Protein AF-A0A415GQJ0-F1 (afdb_monomer_lite)

Sequence (178 aa):
MQRDYYLSVVSELFDFRPLMDTFNRVLDLLDGHFRRSFPKLIAEYKARTGTIKTELMDVAERFKLQYSQIVIASADYQTNALLQERLKKGADYFARKITDVEELVKKTSVKTENKDVKKRYNDVFPALKEVVMQKRALLNCVKADGFTLHSYLRQRALLKVKSKKVKSRRYGHLAHTT

Radius of gyration: 18.73 Å; chains: 1; bounding box: 44×36×53 Å

Foldseek 3Di:
DVLVVVLVLLLVLLDCVLLLVLLVLLLVLCVVPVCVPCVVLSVVSVVVNVLCVPQRVVVSVVLSVVLSVCSVPDPPSQPDPVSQVSLLVVLVSVLVSLVSVLVSLVPDDDDDPPPVSVVSCVVRSLSSNLVSVLSNVLSVVCNPPTDDPVVSVVSSVVSVVVSVVVVVVVVVVVPPDD

Organism: NCBI:txid363265

Structure (mmCIF, N/CA/C/O backbone):
data_AF-A0A415GQJ0-F1
#
_entry.id   AF-A0A415GQJ0-F1
#
loop_
_atom_site.group_PDB
_atom_site.id
_atom_site.type_symbol
_atom_site.label_atom_id
_atom_site.label_alt_id
_atom_site.label_comp_id
_atom_site.label_asym_id
_atom_site.label_entity_id
_atom_site.label_seq_id
_atom_site.pdbx_PDB_ins_code
_atom_site.Cartn_x
_atom_site.Cartn_y
_atom_site.Cartn_z
_atom_site.occupancy
_atom_site.B_iso_or_equiv
_atom_site.auth_seq_id
_atom_site.auth_comp_id
_atom_site.auth_asym_id
_atom_site.auth_atom_id
_atom_site.pdbx_PDB_model_num
ATOM 1 N N . MET A 1 1 ? -2.030 1.449 -27.673 1.00 76.56 1 MET A N 1
ATOM 2 C CA . MET A 1 1 ? -2.824 0.353 -27.060 1.00 76.56 1 MET A CA 1
ATOM 3 C C . MET A 1 1 ? -2.004 -0.542 -26.126 1.00 76.56 1 MET A C 1
ATOM 5 O O . MET A 1 1 ? -2.246 -0.480 -24.929 1.00 76.56 1 MET A O 1
ATOM 9 N N . GLN A 1 2 ? -1.027 -1.341 -26.590 1.00 90.06 2 GLN A N 1
ATOM 10 C CA . GLN A 1 2 ? -0.264 -2.243 -25.692 1.00 90.06 2 GLN A CA 1
ATOM 11 C C . GLN A 1 2 ? 0.590 -1.493 -24.651 1.00 90.06 2 GLN A C 1
ATOM 13 O O . GLN A 1 2 ? 0.632 -1.885 -23.484 1.00 90.06 2 GLN A O 1
ATOM 18 N N . ARG A 1 3 ? 1.225 -0.382 -25.054 1.00 93.88 3 ARG A N 1
ATOM 19 C CA . ARG A 1 3 ? 2.012 0.486 -24.160 1.00 93.88 3 ARG A CA 1
ATOM 20 C C . ARG A 1 3 ? 1.140 1.169 -23.103 1.00 93.88 3 ARG A C 1
ATOM 22 O O . ARG A 1 3 ? 1.472 1.130 -21.923 1.00 93.88 3 ARG A O 1
ATOM 29 N N . ASP A 1 4 ? -0.001 1.722 -23.506 1.00 93.88 4 ASP A N 1
ATOM 30 C CA . ASP A 1 4 ? -0.940 2.393 -22.591 1.00 93.88 4 ASP A CA 1
ATOM 31 C C . ASP A 1 4 ? -1.537 1.410 -21.582 1.00 93.88 4 ASP A C 1
ATOM 33 O O . ASP A 1 4 ? -1.664 1.719 -20.399 1.00 93.88 4 ASP A O 1
ATOM 37 N N . TYR A 1 5 ? -1.842 0.188 -22.031 1.00 95.56 5 TYR A N 1
ATOM 38 C CA . TYR A 1 5 ? -2.282 -0.886 -21.148 1.00 95.56 5 TYR A CA 1
ATOM 39 C C . TYR A 1 5 ? -1.187 -1.295 -20.157 1.00 95.56 5 TYR A C 1
ATOM 41 O O . TYR A 1 5 ? -1.447 -1.425 -18.965 1.00 95.56 5 TYR A O 1
ATOM 49 N N . TYR A 1 6 ? 0.059 -1.442 -20.609 1.00 95.81 6 TYR A N 1
ATOM 50 C CA . TYR A 1 6 ? 1.180 -1.699 -19.707 1.00 95.81 6 TYR A CA 1
ATOM 51 C C . TYR A 1 6 ? 1.315 -0.592 -18.649 1.00 95.81 6 TYR A C 1
ATOM 53 O O . TYR A 1 6 ? 1.398 -0.886 -17.456 1.00 95.81 6 TYR A O 1
ATOM 61 N N . LEU A 1 7 ? 1.272 0.677 -19.069 1.00 96.31 7 LEU A N 1
ATOM 62 C CA . LEU A 1 7 ? 1.346 1.825 -18.165 1.00 96.31 7 LEU A CA 1
ATOM 63 C C . LEU A 1 7 ? 0.188 1.874 -17.176 1.00 96.31 7 LEU A C 1
ATOM 65 O O . LEU A 1 7 ? 0.415 2.212 -16.014 1.00 96.31 7 LEU A O 1
ATO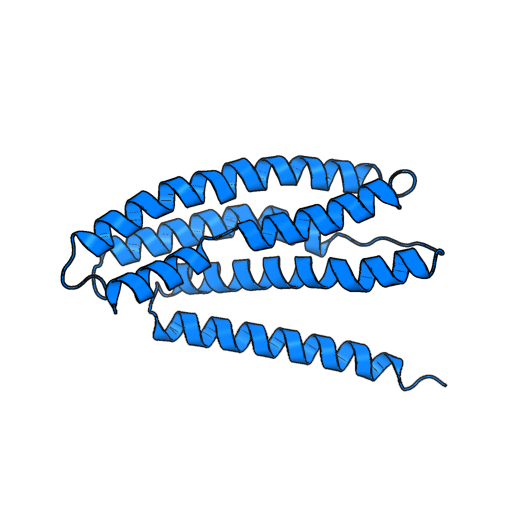M 69 N N . SER A 1 8 ? -1.033 1.533 -17.592 1.00 96.69 8 SER A N 1
ATOM 70 C CA . SER A 1 8 ? -2.181 1.506 -16.683 1.00 96.69 8 SER A CA 1
ATOM 71 C C . SER A 1 8 ? -2.021 0.427 -15.611 1.00 96.69 8 SER A C 1
ATOM 73 O O . SER A 1 8 ? -2.276 0.691 -14.436 1.00 96.69 8 SER A O 1
ATOM 75 N N . VAL A 1 9 ? -1.493 -0.745 -15.974 1.00 97.19 9 VAL A N 1
ATOM 76 C CA . VAL A 1 9 ? -1.248 -1.843 -15.030 1.00 97.19 9 VAL A CA 1
ATOM 77 C C . VAL A 1 9 ? -0.091 -1.529 -14.074 1.00 97.19 9 VAL A C 1
ATOM 79 O O . VAL A 1 9 ? -0.210 -1.776 -12.873 1.00 97.19 9 VAL A O 1
ATOM 82 N N . VAL A 1 10 ? 1.004 -0.932 -14.557 1.00 97.50 10 VAL A N 1
ATOM 83 C CA . VAL A 1 10 ? 2.088 -0.440 -13.686 1.00 97.50 10 VAL A CA 1
ATOM 84 C C . VAL A 1 10 ? 1.571 0.665 -12.760 1.00 97.50 10 VAL A C 1
ATOM 86 O O . VAL A 1 10 ? 1.853 0.647 -11.563 1.00 97.50 10 VAL A O 1
ATOM 89 N N . SER A 1 11 ? 0.761 1.590 -13.282 1.00 97.25 11 SER A N 1
ATOM 90 C CA . SER A 1 11 ? 0.145 2.654 -12.481 1.00 97.25 11 SER A CA 1
ATOM 91 C C . SER A 1 11 ? -0.726 2.089 -11.363 1.00 97.25 11 SER A C 1
ATOM 93 O O . SER A 1 11 ? -0.656 2.579 -10.242 1.00 97.25 11 SER A O 1
ATOM 95 N N . GLU A 1 12 ? -1.498 1.033 -11.624 1.00 97.00 12 GLU A N 1
ATOM 96 C CA . GLU A 1 12 ? -2.340 0.384 -10.611 1.00 97.00 12 GLU A CA 1
ATOM 97 C C . GLU A 1 12 ? -1.521 -0.206 -9.449 1.00 97.00 12 GLU A C 1
ATOM 99 O O . GLU A 1 12 ? -1.944 -0.148 -8.289 1.00 97.00 12 GLU A O 1
ATOM 104 N N . LEU A 1 13 ? -0.330 -0.754 -9.721 1.00 97.81 13 LEU A N 1
ATOM 105 C CA . LEU A 1 13 ? 0.561 -1.244 -8.668 1.00 97.81 13 LEU A CA 1
ATOM 106 C C . LEU A 1 13 ? 0.936 -0.119 -7.697 1.00 97.81 13 LEU A C 1
ATOM 108 O O . LEU A 1 13 ? 0.792 -0.298 -6.486 1.00 97.81 13 LEU A O 1
ATOM 112 N N . PHE A 1 14 ? 1.332 1.038 -8.222 1.00 98.31 14 PHE A N 1
ATOM 113 C CA . PHE A 1 14 ? 1.784 2.184 -7.430 1.00 98.31 14 PHE A CA 1
ATOM 114 C C . PHE A 1 14 ? 0.663 3.164 -7.049 1.00 98.31 14 PHE A C 1
ATOM 116 O O . PHE A 1 14 ? 0.936 4.204 -6.465 1.00 98.31 14 PHE A O 1
ATOM 123 N N . ASP A 1 15 ? -0.602 2.839 -7.328 1.00 97.62 15 ASP A N 1
ATOM 124 C CA . ASP A 1 15 ? -1.741 3.641 -6.885 1.00 97.62 15 ASP A CA 1
ATOM 125 C C . ASP A 1 15 ? -2.138 3.305 -5.440 1.00 97.62 15 ASP A C 1
ATOM 127 O O . ASP A 1 15 ? -2.570 2.185 -5.136 1.00 97.62 15 ASP A O 1
ATOM 131 N N . PHE A 1 16 ? -2.015 4.287 -4.547 1.00 98.38 16 PHE A N 1
ATOM 132 C CA . PHE A 1 16 ? -2.340 4.161 -3.125 1.00 98.38 16 PHE A CA 1
ATOM 133 C C . PHE A 1 16 ? -3.686 4.785 -2.738 1.00 98.38 16 PHE A C 1
ATOM 135 O O . PHE A 1 16 ? -4.072 4.688 -1.574 1.00 98.38 16 PHE A O 1
ATOM 142 N N . ARG A 1 17 ? -4.452 5.351 -3.684 1.00 98.00 17 ARG A N 1
ATOM 143 C CA . ARG A 1 17 ? -5.782 5.923 -3.394 1.00 98.00 17 ARG A CA 1
ATOM 144 C C . ARG A 1 17 ? -6.747 4.900 -2.778 1.00 98.00 17 ARG A C 1
ATOM 146 O O . ARG A 1 17 ? -7.281 5.197 -1.713 1.00 98.00 17 ARG A O 1
ATOM 153 N N . PRO A 1 18 ? -6.874 3.653 -3.291 1.00 97.00 18 PRO A N 1
ATOM 154 C CA . PRO A 1 18 ? -7.744 2.657 -2.655 1.00 97.00 18 PRO A CA 1
ATOM 155 C C . PRO A 1 18 ? -7.331 2.303 -1.216 1.00 97.00 18 PRO A C 1
ATOM 157 O O . PRO A 1 18 ? -8.174 1.964 -0.381 1.00 97.00 18 PRO A O 1
ATOM 160 N N . LEU A 1 19 ? -6.028 2.374 -0.912 1.00 98.06 19 LEU A N 1
ATOM 161 C CA . LEU A 1 19 ? -5.522 2.192 0.448 1.00 98.06 19 LEU A CA 1
ATOM 162 C C . LEU A 1 19 ? -5.943 3.367 1.325 1.00 98.06 19 LEU A C 1
ATOM 164 O O . LEU A 1 19 ? -6.510 3.134 2.386 1.00 98.06 19 LEU A O 1
ATOM 168 N N . MET A 1 20 ? -5.718 4.604 0.879 1.00 98.31 20 MET A N 1
ATOM 169 C CA . MET A 1 20 ? -6.115 5.800 1.624 1.00 98.31 20 MET A CA 1
ATOM 170 C C . MET A 1 20 ? -7.625 5.828 1.896 1.00 98.31 20 MET A C 1
ATOM 172 O O . MET A 1 20 ? -8.040 6.070 3.027 1.00 98.31 20 MET A O 1
ATOM 176 N N . ASP A 1 21 ? -8.450 5.508 0.899 1.00 98.31 21 ASP A N 1
ATOM 177 C CA . ASP A 1 21 ? -9.908 5.505 1.035 1.00 98.31 21 ASP A CA 1
ATOM 178 C C . ASP A 1 21 ? -10.377 4.500 2.091 1.00 98.31 21 ASP A C 1
ATOM 180 O O . ASP A 1 21 ? -11.184 4.820 2.966 1.00 98.31 21 ASP A O 1
ATOM 184 N N . THR A 1 22 ? -9.859 3.269 2.041 1.00 98.00 22 THR A N 1
ATOM 185 C CA . THR A 1 22 ? -10.203 2.238 3.032 1.00 98.00 22 THR A CA 1
ATOM 186 C C . THR A 1 22 ? -9.628 2.545 4.412 1.00 98.00 22 THR A C 1
ATOM 188 O O . THR A 1 22 ? -10.275 2.244 5.416 1.00 98.00 22 THR A O 1
ATOM 191 N N . PHE A 1 23 ? -8.462 3.188 4.476 1.00 98.56 23 PHE A N 1
ATOM 192 C CA . PHE A 1 23 ? -7.838 3.625 5.720 1.00 98.56 23 PHE A CA 1
ATOM 193 C C . PHE A 1 23 ? -8.668 4.712 6.408 1.00 98.56 23 PHE A C 1
ATOM 195 O O . PHE A 1 23 ? -8.980 4.581 7.592 1.00 98.56 23 PHE A O 1
ATOM 202 N N . ASN A 1 24 ? -9.109 5.726 5.659 1.00 98.50 24 ASN A N 1
ATOM 203 C CA . ASN A 1 24 ? -9.950 6.803 6.180 1.00 98.50 24 ASN A CA 1
ATOM 204 C C . ASN A 1 24 ? -11.312 6.285 6.649 1.00 98.50 24 ASN A C 1
ATOM 206 O O . ASN A 1 24 ? -11.733 6.630 7.743 1.00 98.50 24 ASN A O 1
ATOM 210 N N . ARG A 1 25 ? -11.947 5.354 5.921 1.00 98.25 25 ARG A N 1
ATOM 211 C CA . ARG A 1 25 ? -13.206 4.728 6.377 1.00 98.25 25 ARG A CA 1
ATOM 212 C C . ARG A 1 25 ? -13.073 4.037 7.737 1.00 98.25 25 ARG A C 1
ATOM 214 O O . ARG A 1 25 ? -14.009 4.071 8.535 1.00 98.25 25 ARG A O 1
ATOM 221 N N . VAL A 1 26 ? -11.938 3.381 7.996 1.00 98.50 26 VAL A N 1
ATOM 222 C CA . VAL A 1 26 ? -11.653 2.794 9.314 1.00 98.50 26 VAL A CA 1
ATOM 223 C C . VAL A 1 26 ? -11.404 3.893 10.342 1.00 98.50 26 VAL A C 1
ATOM 225 O O . VAL A 1 26 ? -11.966 3.819 11.430 1.00 98.50 26 VAL A O 1
ATOM 228 N N . LEU A 1 27 ? -10.610 4.913 10.011 1.00 98.56 27 LEU A N 1
ATOM 229 C CA . LEU A 1 27 ? -10.337 6.034 10.910 1.00 98.56 27 LEU A CA 1
ATOM 230 C C . LEU A 1 27 ? -11.621 6.776 11.316 1.00 98.56 27 LEU A C 1
ATOM 232 O O . LEU A 1 27 ? -11.805 7.017 12.504 1.00 98.56 27 LEU A O 1
ATOM 236 N N . ASP A 1 28 ? -12.529 7.057 10.385 1.00 98.44 28 ASP A N 1
ATOM 237 C CA . ASP A 1 28 ? -13.811 7.718 10.660 1.00 98.44 28 ASP A CA 1
ATOM 238 C C . ASP A 1 28 ? -14.678 6.883 11.611 1.00 98.44 28 ASP A C 1
ATOM 240 O O . ASP A 1 28 ? -15.278 7.399 12.554 1.00 98.44 28 ASP A O 1
ATOM 244 N N . LEU A 1 29 ? -14.703 5.561 11.409 1.00 98.12 29 LEU A N 1
ATOM 245 C CA . LEU A 1 29 ? -15.401 4.634 12.297 1.00 98.12 29 LEU A CA 1
ATOM 246 C C . LEU A 1 29 ? -14.774 4.610 13.699 1.00 98.12 29 LEU A C 1
ATOM 248 O O . LEU A 1 29 ? -15.500 4.580 14.696 1.00 98.12 29 LEU A O 1
ATOM 252 N N . LEU A 1 30 ? -13.441 4.627 13.785 1.00 98.31 30 LEU A N 1
ATOM 253 C CA . LEU A 1 30 ? -12.719 4.688 15.054 1.00 98.31 30 LEU A CA 1
ATOM 254 C C . LEU A 1 30 ? -12.984 6.015 15.781 1.00 98.31 30 LEU A C 1
ATOM 256 O O . LEU A 1 30 ? -13.333 5.999 16.960 1.00 98.31 30 LEU A O 1
ATOM 260 N N . ASP A 1 31 ? -12.878 7.152 15.095 1.00 97.75 31 ASP A N 1
ATOM 261 C CA . ASP A 1 31 ? -13.098 8.476 15.691 1.00 97.75 31 ASP A CA 1
ATOM 262 C C . ASP A 1 31 ? -14.560 8.663 16.129 1.00 97.75 31 ASP A C 1
ATOM 264 O O . ASP A 1 31 ? -14.808 9.216 17.200 1.00 97.75 31 ASP A O 1
ATOM 268 N N . GLY A 1 32 ? -15.518 8.123 15.366 1.00 97.62 32 GLY A N 1
ATOM 269 C CA . GLY A 1 32 ? -16.947 8.229 15.665 1.00 97.62 32 GLY A CA 1
ATOM 270 C C . GLY A 1 32 ? -17.430 7.357 16.828 1.00 97.62 32 GLY A C 1
ATOM 271 O O . GLY A 1 32 ? -18.317 7.770 17.572 1.00 97.62 32 GLY A O 1
ATOM 272 N N . HIS A 1 33 ? -16.860 6.161 17.018 1.00 97.75 33 HIS A N 1
ATOM 273 C CA . HIS A 1 33 ? -17.407 5.183 17.975 1.00 97.75 33 HIS A CA 1
ATOM 274 C C . HIS A 1 33 ? -16.437 4.721 19.065 1.00 97.75 33 HIS A C 1
ATOM 276 O O . HIS A 1 33 ? -16.870 4.148 20.063 1.00 97.75 33 HIS A O 1
ATOM 282 N N . PHE A 1 34 ? -15.138 4.967 18.907 1.00 97.44 34 PHE A N 1
ATOM 283 C CA . PHE A 1 34 ? -14.098 4.412 19.776 1.00 97.44 34 PHE A CA 1
ATOM 284 C C . PHE A 1 34 ? -13.219 5.484 20.431 1.00 97.44 34 PHE A C 1
ATOM 286 O O . PHE A 1 34 ? -12.222 5.154 21.069 1.00 97.44 34 PHE A O 1
ATOM 293 N N . ARG A 1 35 ? -13.592 6.768 20.338 1.00 96.06 35 ARG A N 1
ATOM 294 C CA . ARG A 1 35 ? -12.796 7.893 20.858 1.00 96.06 35 ARG A CA 1
ATOM 295 C C . ARG A 1 35 ? -12.478 7.803 22.349 1.00 96.06 35 ARG A C 1
ATOM 297 O O . ARG A 1 35 ? -11.364 8.128 22.744 1.00 96.06 35 ARG A O 1
ATOM 304 N N . ARG A 1 36 ? -13.434 7.352 23.169 1.00 95.88 36 ARG A N 1
ATOM 305 C CA . ARG A 1 36 ? -13.243 7.204 24.624 1.00 95.88 36 ARG A CA 1
ATOM 306 C C . ARG A 1 36 ? -12.412 5.969 24.981 1.00 95.88 36 ARG A C 1
ATOM 308 O O . ARG A 1 36 ? -11.574 6.041 25.869 1.00 95.88 36 ARG A O 1
ATOM 315 N N . SER A 1 37 ? -12.624 4.854 24.284 1.00 97.19 37 SER A N 1
ATOM 316 C CA . SER A 1 37 ? -12.017 3.559 24.618 1.00 97.19 37 SER A CA 1
ATOM 317 C C . SER A 1 37 ? -10.656 3.3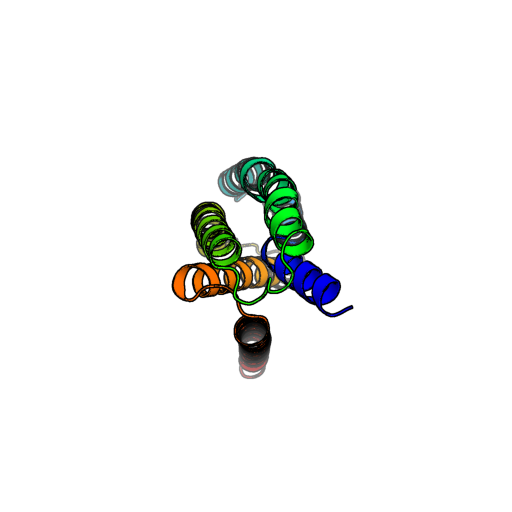16 23.956 1.00 97.19 37 SER A C 1
ATOM 319 O O . SER A 1 37 ? -9.822 2.618 24.521 1.00 97.19 37 SER A O 1
ATOM 321 N N . PHE A 1 38 ? -10.402 3.886 22.772 1.00 97.88 38 PHE A N 1
ATOM 322 C CA . PHE A 1 38 ? -9.163 3.687 22.005 1.00 97.88 38 PHE A CA 1
ATOM 323 C C . PHE A 1 38 ? -8.547 5.001 21.464 1.00 97.88 38 PHE A C 1
ATOM 325 O O . PHE A 1 38 ? -8.166 5.061 20.291 1.00 97.88 38 PHE A O 1
ATOM 332 N N . PRO A 1 39 ? -8.367 6.058 22.286 1.00 97.81 39 PRO A N 1
ATOM 333 C CA . PRO A 1 39 ? -7.827 7.340 21.817 1.00 97.81 39 PRO A CA 1
ATOM 334 C C . PRO A 1 39 ? -6.403 7.229 21.249 1.00 97.81 39 PRO A C 1
ATOM 336 O O . PRO A 1 39 ? -6.090 7.858 20.239 1.00 97.81 39 PRO A O 1
ATOM 339 N N . LYS A 1 40 ? -5.546 6.383 21.846 1.00 98.00 40 LYS A N 1
ATOM 340 C CA . LYS A 1 40 ? -4.171 6.152 21.363 1.00 98.00 40 LYS A CA 1
ATOM 341 C C . LYS A 1 40 ? -4.157 5.533 19.964 1.00 98.00 40 LYS A C 1
ATOM 343 O O . LYS A 1 40 ? -3.410 5.988 19.109 1.00 98.00 40 LYS A O 1
ATOM 348 N N . LEU A 1 41 ? -5.027 4.554 19.710 1.00 98.00 41 LEU A N 1
ATOM 349 C CA . LEU A 1 41 ? -5.164 3.927 18.393 1.00 98.00 41 LEU A CA 1
ATOM 350 C C . LEU A 1 41 ? -5.599 4.948 17.333 1.00 98.00 41 LEU A C 1
ATOM 352 O O . LEU A 1 41 ? -5.067 4.957 16.230 1.00 98.00 41 LEU A O 1
ATOM 356 N N . ILE A 1 42 ? -6.538 5.832 17.666 1.00 98.44 42 ILE A N 1
ATOM 357 C CA . ILE A 1 42 ? -6.999 6.881 16.747 1.00 98.44 42 ILE A CA 1
ATOM 358 C C . ILE A 1 42 ? -5.873 7.869 16.435 1.00 98.44 42 ILE A C 1
ATOM 360 O O . ILE A 1 42 ? -5.660 8.198 15.269 1.00 98.44 42 ILE A O 1
ATOM 364 N N . ALA A 1 43 ? -5.128 8.315 17.452 1.00 98.06 43 ALA A N 1
ATOM 365 C CA . ALA A 1 43 ? -3.960 9.173 17.257 1.00 98.06 43 ALA A CA 1
ATOM 366 C C . ALA A 1 43 ? -2.920 8.492 16.355 1.00 98.06 43 ALA A C 1
ATOM 368 O O . ALA A 1 43 ? -2.385 9.108 15.434 1.00 98.06 43 ALA A O 1
ATOM 369 N N . GLU A 1 44 ? -2.708 7.192 16.565 1.00 97.88 44 GLU A N 1
ATOM 370 C CA . GLU A 1 44 ? -1.858 6.377 15.717 1.00 97.88 44 GLU A CA 1
ATOM 371 C C . GLU A 1 44 ? -2.333 6.365 14.257 1.00 97.88 44 GLU A C 1
ATOM 373 O O . GLU A 1 44 ? -1.510 6.617 13.379 1.00 97.88 44 GLU A O 1
ATOM 378 N N . TYR A 1 45 ? -3.620 6.137 13.976 1.00 98.44 45 TYR A N 1
ATOM 379 C CA . TYR A 1 45 ? -4.151 6.190 12.607 1.00 98.44 45 TYR A CA 1
ATOM 380 C C . TYR A 1 45 ? -4.002 7.583 11.983 1.00 98.44 45 TYR A C 1
ATOM 382 O O . TYR A 1 45 ? -3.524 7.683 10.856 1.00 98.44 45 TYR A O 1
ATOM 390 N N . LYS A 1 46 ? -4.326 8.657 12.717 1.00 97.94 46 LYS A N 1
ATOM 391 C CA . LYS A 1 46 ? -4.184 10.045 12.233 1.00 97.94 46 LYS A CA 1
ATOM 392 C C . LYS A 1 46 ? -2.744 10.368 11.832 1.00 97.94 46 LYS A C 1
ATOM 394 O O . LYS A 1 46 ? -2.527 10.961 10.778 1.00 97.94 46 LYS A O 1
ATOM 399 N N . ALA A 1 47 ? -1.764 9.921 12.619 1.00 96.50 47 ALA A N 1
ATOM 400 C CA . ALA A 1 47 ? -0.353 10.075 12.271 1.00 96.50 47 ALA A CA 1
ATOM 401 C C . ALA A 1 47 ? -0.006 9.347 10.958 1.00 96.50 47 ALA A C 1
ATOM 403 O O . ALA A 1 47 ? 0.655 9.917 10.090 1.00 96.50 47 ALA A O 1
ATOM 404 N N . ARG A 1 48 ? -0.511 8.117 10.762 1.00 96.69 48 ARG A N 1
ATOM 405 C CA . ARG A 1 48 ? -0.252 7.34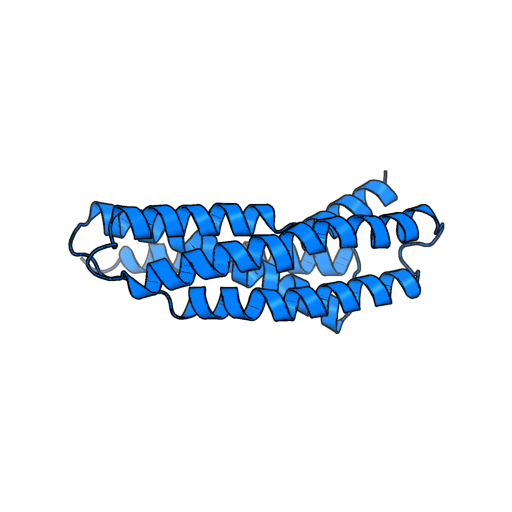8 9.530 1.00 96.69 48 ARG A CA 1
ATOM 406 C C . ARG A 1 48 ? -0.979 7.914 8.316 1.00 96.69 48 ARG A C 1
ATOM 408 O O . ARG A 1 48 ? -0.466 7.748 7.216 1.00 96.69 48 ARG A O 1
ATOM 415 N N . THR A 1 49 ? -2.094 8.632 8.472 1.00 97.62 49 THR A N 1
ATOM 416 C CA . THR A 1 49 ? -2.703 9.376 7.356 1.00 97.62 49 THR A CA 1
ATOM 417 C C . THR A 1 49 ? -1.703 10.357 6.744 1.00 97.62 49 THR A C 1
ATOM 419 O O . THR A 1 49 ? -1.601 10.425 5.522 1.00 97.62 49 THR A O 1
ATOM 422 N N . GLY A 1 50 ? -0.932 11.074 7.573 1.00 93.94 50 GLY A N 1
ATOM 423 C CA . GLY A 1 50 ? 0.135 11.963 7.105 1.00 93.94 50 GLY A CA 1
ATOM 424 C C . GLY A 1 50 ? 1.190 11.205 6.302 1.00 93.94 50 GLY A C 1
ATOM 425 O O . GLY A 1 50 ? 1.430 11.532 5.144 1.00 93.94 50 GLY A O 1
ATOM 426 N N . THR A 1 51 ? 1.728 10.124 6.873 1.00 93.81 51 THR A N 1
ATOM 427 C CA . THR A 1 51 ? 2.728 9.271 6.212 1.00 93.81 51 THR A CA 1
ATOM 428 C C . THR A 1 51 ? 2.226 8.675 4.895 1.00 93.81 51 THR A C 1
ATOM 430 O O . THR A 1 51 ? 2.964 8.655 3.918 1.00 93.81 51 THR A O 1
ATOM 433 N N . ILE A 1 52 ? 0.976 8.206 4.823 1.00 97.94 52 ILE A N 1
ATOM 434 C CA . ILE A 1 52 ? 0.410 7.652 3.582 1.00 97.94 52 ILE A CA 1
ATOM 435 C C . ILE A 1 52 ? 0.330 8.738 2.502 1.00 97.94 52 ILE A C 1
ATOM 437 O O . ILE A 1 52 ? 0.656 8.460 1.349 1.00 97.94 52 ILE A O 1
ATOM 441 N N . LYS A 1 53 ? -0.070 9.970 2.845 1.00 97.88 53 LYS A N 1
ATOM 442 C CA . LYS A 1 53 ? -0.085 11.077 1.874 1.00 97.88 53 LYS A CA 1
ATOM 443 C C . LYS A 1 53 ? 1.323 11.357 1.356 1.00 97.88 53 LYS A C 1
ATOM 445 O O . LYS A 1 53 ? 1.575 11.209 0.166 1.00 97.88 53 LYS A O 1
ATOM 450 N N . THR A 1 54 ? 2.247 11.671 2.258 1.00 97.12 54 THR A N 1
ATOM 451 C CA . THR A 1 54 ? 3.551 12.215 1.871 1.00 97.12 54 THR A CA 1
ATOM 452 C C . THR A 1 54 ? 4.511 11.155 1.344 1.00 97.12 54 THR A C 1
ATOM 454 O O . THR A 1 54 ? 5.203 11.394 0.363 1.00 97.12 54 THR A O 1
ATOM 457 N N . GLU A 1 55 ? 4.560 9.969 1.957 1.00 97.62 55 GLU A N 1
ATOM 458 C CA . GLU A 1 55 ? 5.553 8.933 1.632 1.00 97.62 55 GLU A CA 1
ATOM 459 C C . GLU A 1 55 ? 5.045 7.892 0.632 1.00 97.62 55 GLU A C 1
ATOM 461 O O . GLU A 1 55 ? 5.847 7.169 0.041 1.00 97.62 55 GLU A O 1
ATOM 466 N N . LEU A 1 56 ? 3.726 7.771 0.441 1.00 98.19 56 LEU A N 1
ATOM 467 C CA . LEU A 1 56 ? 3.159 6.844 -0.541 1.00 98.19 56 LEU A CA 1
ATOM 468 C C . LEU A 1 56 ? 2.542 7.593 -1.718 1.00 98.19 56 LEU A C 1
ATOM 470 O O . LEU A 1 56 ? 2.974 7.378 -2.846 1.00 98.19 56 LEU A O 1
ATOM 474 N N . MET A 1 57 ? 1.554 8.460 -1.488 1.00 98.44 57 MET A N 1
ATOM 475 C CA . MET A 1 57 ? 0.798 9.086 -2.580 1.00 98.44 57 MET A CA 1
ATOM 476 C C . MET A 1 57 ? 1.633 10.107 -3.364 1.00 98.44 57 MET A C 1
ATOM 478 O O . MET A 1 57 ? 1.794 9.942 -4.574 1.00 98.44 57 MET A O 1
ATOM 482 N N . ASP A 1 58 ? 2.228 11.093 -2.692 1.00 98.38 58 ASP A N 1
ATOM 483 C CA . ASP A 1 58 ? 2.998 12.156 -3.357 1.00 98.38 58 ASP A CA 1
ATOM 484 C C . ASP A 1 58 ? 4.247 11.588 -4.053 1.00 98.38 58 ASP A C 1
ATOM 486 O O . ASP A 1 58 ? 4.608 11.965 -5.173 1.00 98.38 58 ASP A O 1
ATOM 490 N N . VAL A 1 59 ? 4.906 10.615 -3.413 1.00 98.50 59 VAL A N 1
ATOM 491 C CA . VAL A 1 59 ? 6.059 9.925 -4.005 1.00 98.50 59 VAL A CA 1
ATOM 492 C C . VAL A 1 59 ? 5.632 9.071 -5.199 1.00 98.50 59 VAL A C 1
ATOM 494 O O . VAL A 1 59 ? 6.347 9.052 -6.201 1.00 98.50 59 VAL A O 1
ATOM 497 N N . ALA A 1 60 ? 4.477 8.398 -5.148 1.00 98.44 60 ALA A N 1
ATOM 498 C CA . ALA A 1 60 ? 3.958 7.626 -6.277 1.00 98.44 60 ALA A CA 1
ATOM 499 C C . ALA A 1 60 ? 3.627 8.499 -7.490 1.00 98.44 60 ALA A C 1
ATOM 501 O O . ALA A 1 60 ? 3.881 8.081 -8.621 1.00 98.44 60 ALA A O 1
ATOM 502 N N . GLU A 1 61 ? 3.120 9.712 -7.277 1.00 97.88 61 GLU A N 1
ATOM 503 C CA . GLU A 1 61 ? 2.850 10.665 -8.354 1.00 97.88 61 GLU A CA 1
ATOM 504 C C . GLU A 1 61 ? 4.139 11.065 -9.084 1.00 97.88 61 GLU A C 1
ATOM 506 O O . GLU A 1 61 ? 4.242 10.928 -10.305 1.00 97.88 61 GLU A O 1
ATOM 511 N N . ARG A 1 62 ? 5.180 11.447 -8.337 1.00 97.81 62 ARG A N 1
ATOM 512 C CA . ARG A 1 62 ? 6.498 11.767 -8.914 1.00 97.81 62 ARG A CA 1
ATOM 513 C C . ARG A 1 62 ? 7.140 10.544 -9.566 1.00 97.81 62 ARG A C 1
ATOM 515 O O . ARG A 1 62 ? 7.735 10.643 -10.638 1.00 97.81 62 ARG A O 1
ATOM 522 N N . PHE A 1 63 ? 7.005 9.375 -8.940 1.00 98.31 63 PHE A N 1
ATOM 523 C CA . PHE A 1 63 ? 7.509 8.108 -9.464 1.00 98.31 63 PHE A CA 1
ATOM 524 C C . PHE A 1 63 ? 6.850 7.738 -10.798 1.00 98.31 63 PHE A C 1
ATOM 526 O O . PHE A 1 63 ? 7.538 7.259 -11.703 1.00 98.31 63 PHE A O 1
ATOM 533 N N . LYS A 1 64 ? 5.549 8.023 -10.945 1.00 98.06 64 LYS A N 1
ATOM 534 C CA . LYS A 1 64 ? 4.792 7.803 -12.179 1.00 98.06 64 LYS A CA 1
ATOM 535 C C . LYS A 1 64 ? 5.372 8.539 -13.368 1.00 98.06 64 LYS A C 1
ATOM 537 O O . LYS A 1 64 ? 5.513 7.927 -14.426 1.00 98.06 64 LYS A O 1
ATOM 542 N N . LEU A 1 65 ? 5.751 9.801 -13.196 1.00 97.19 65 LEU A N 1
ATOM 543 C CA . LEU A 1 65 ? 6.373 10.580 -14.267 1.00 97.19 65 LEU A CA 1
ATOM 544 C C . LEU A 1 65 ? 7.651 9.901 -14.773 1.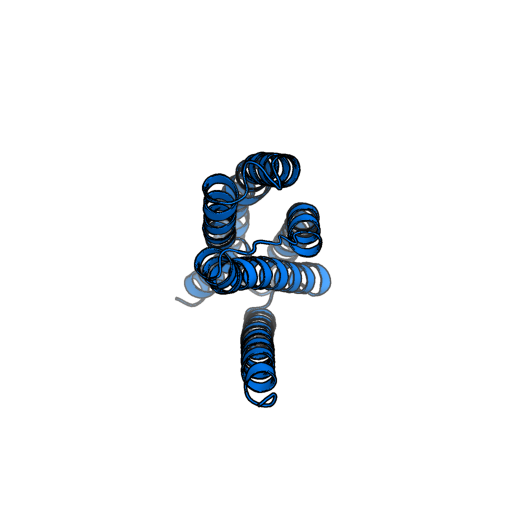00 97.19 65 LEU A C 1
ATOM 546 O O . LEU A 1 65 ? 7.838 9.750 -15.977 1.00 97.19 65 LEU A O 1
ATOM 550 N N . GLN A 1 66 ? 8.475 9.394 -13.856 1.00 97.00 66 GLN A N 1
ATOM 551 C CA . GLN A 1 66 ? 9.771 8.813 -14.195 1.00 97.00 66 GLN A CA 1
ATOM 552 C C . GLN A 1 66 ? 9.660 7.505 -14.981 1.00 97.00 66 GLN A C 1
ATOM 554 O O . GLN A 1 66 ? 10.265 7.380 -16.043 1.00 97.00 66 GLN A O 1
ATOM 559 N N . TYR A 1 67 ? 8.887 6.519 -14.504 1.00 97.44 67 TYR A N 1
ATOM 560 C CA . TYR A 1 67 ? 8.767 5.268 -15.264 1.00 97.44 67 TYR A CA 1
ATOM 561 C C . TYR A 1 67 ? 7.971 5.459 -16.559 1.00 97.44 67 TYR A C 1
ATOM 563 O O . TYR A 1 67 ? 8.237 4.762 -17.536 1.00 97.44 67 TYR A O 1
ATOM 571 N N . SER A 1 68 ? 7.021 6.404 -16.595 1.00 97.00 68 SER A N 1
ATOM 572 C CA . SER A 1 68 ? 6.242 6.675 -17.808 1.00 97.00 68 SER A CA 1
ATOM 573 C C . SER A 1 68 ? 7.131 7.236 -18.912 1.00 97.00 68 SER A C 1
ATOM 575 O O . SER A 1 68 ? 7.037 6.779 -20.047 1.00 97.00 68 SER A O 1
ATOM 577 N N . GLN A 1 69 ? 8.049 8.147 -18.576 1.00 96.69 69 GLN A N 1
ATOM 578 C CA . GLN A 1 69 ? 9.039 8.670 -19.522 1.00 96.69 69 GLN A CA 1
ATOM 579 C C . GLN A 1 69 ? 9.912 7.556 -20.114 1.00 96.69 69 GLN A C 1
ATOM 581 O O . GLN A 1 69 ? 10.065 7.497 -21.331 1.00 96.69 69 GLN A O 1
ATOM 586 N N . ILE A 1 70 ? 10.413 6.627 -19.289 1.00 96.50 70 ILE A N 1
ATOM 587 C CA . ILE A 1 70 ? 11.227 5.494 -19.769 1.00 96.50 70 ILE A CA 1
ATOM 588 C C . ILE A 1 70 ? 10.421 4.606 -20.733 1.00 96.50 70 ILE A C 1
ATOM 590 O O . ILE A 1 70 ? 10.924 4.205 -21.780 1.00 96.50 70 ILE A O 1
ATOM 594 N N . VAL A 1 71 ? 9.157 4.315 -20.406 1.00 95.81 71 VAL A N 1
ATOM 595 C CA . VAL A 1 71 ? 8.275 3.489 -21.249 1.00 95.81 71 VAL A CA 1
ATOM 596 C C . VAL A 1 71 ? 7.948 4.165 -22.582 1.00 95.81 71 VAL A C 1
ATOM 598 O O . VAL A 1 71 ? 7.855 3.483 -23.603 1.00 95.81 71 VAL A O 1
ATOM 601 N N . ILE A 1 72 ? 7.752 5.485 -22.582 1.00 94.62 72 ILE A N 1
ATOM 602 C CA . ILE A 1 72 ? 7.457 6.264 -23.792 1.00 94.62 72 ILE A CA 1
ATOM 603 C C . ILE A 1 72 ? 8.694 6.353 -24.691 1.00 94.62 72 ILE A C 1
ATOM 605 O O . ILE A 1 72 ? 8.575 6.168 -25.898 1.00 94.62 72 ILE A O 1
ATOM 609 N N . ALA A 1 73 ? 9.874 6.584 -24.110 1.00 94.12 73 ALA A N 1
ATOM 610 C CA . ALA A 1 73 ? 11.126 6.733 -24.849 1.00 94.12 73 ALA A CA 1
ATOM 611 C C . ALA A 1 73 ? 11.692 5.407 -25.395 1.00 94.12 73 ALA A C 1
ATOM 613 O O . ALA A 1 73 ? 12.569 5.423 -26.254 1.00 94.12 73 ALA A O 1
ATOM 614 N N . SER A 1 74 ? 11.219 4.256 -24.905 1.00 92.94 74 SER A N 1
ATOM 615 C CA . SER A 1 74 ? 11.734 2.940 -25.290 1.00 92.94 74 SER A CA 1
ATOM 616 C C . SER A 1 74 ? 10.777 2.198 -26.230 1.00 92.94 74 SER A C 1
ATOM 618 O O . SER A 1 74 ? 9.616 1.936 -25.892 1.00 92.94 74 SER A O 1
ATOM 620 N N . ALA A 1 75 ? 11.281 1.808 -27.407 1.00 89.94 75 ALA A N 1
ATOM 621 C CA . ALA A 1 75 ? 10.575 0.902 -28.315 1.00 89.94 75 ALA A CA 1
ATOM 622 C C . ALA A 1 75 ? 10.311 -0.450 -27.626 1.00 89.94 75 ALA A C 1
ATOM 624 O O . ALA A 1 75 ? 9.152 -0.833 -27.464 1.00 89.94 75 ALA A O 1
ATOM 625 N N . ASP A 1 76 ? 11.362 -1.066 -27.074 1.00 92.56 76 ASP A N 1
ATOM 626 C CA . ASP A 1 76 ? 11.325 -2.360 -26.376 1.00 92.56 76 ASP A CA 1
ATOM 627 C C . ASP A 1 76 ? 11.167 -2.216 -24.854 1.00 92.56 76 ASP A C 1
ATOM 629 O O . ASP A 1 76 ? 11.905 -2.784 -24.046 1.00 92.56 76 ASP A O 1
ATOM 633 N N . TYR A 1 77 ? 10.173 -1.436 -24.427 1.00 92.06 77 TYR A N 1
ATOM 634 C CA . TYR A 1 77 ? 9.966 -1.118 -23.009 1.00 92.06 77 TYR A CA 1
ATOM 635 C C . TYR A 1 77 ? 9.778 -2.355 -22.110 1.00 92.06 77 TYR A C 1
ATOM 637 O O . TYR A 1 77 ? 10.063 -2.288 -20.919 1.00 92.06 77 TYR A O 1
ATOM 645 N N . GLN A 1 78 ? 9.314 -3.492 -22.640 1.00 89.12 78 GLN A N 1
ATOM 646 C CA . GLN A 1 78 ? 9.064 -4.702 -21.845 1.00 89.12 78 GLN A CA 1
ATOM 647 C C . GLN A 1 78 ? 10.348 -5.402 -21.374 1.00 89.12 78 GLN A C 1
ATOM 649 O O . GLN A 1 78 ? 10.340 -6.021 -20.310 1.00 89.12 78 GLN A O 1
ATOM 654 N N . THR A 1 79 ? 11.436 -5.289 -22.137 1.00 90.94 79 THR A N 1
ATOM 655 C CA . THR A 1 79 ? 12.750 -5.886 -21.838 1.00 90.94 79 THR A CA 1
ATOM 656 C C . THR A 1 79 ? 13.782 -4.837 -21.417 1.00 90.94 79 THR A C 1
ATOM 658 O O . THR A 1 79 ? 14.932 -5.168 -21.139 1.00 90.94 79 THR A O 1
ATOM 661 N N . ASN A 1 80 ? 13.372 -3.569 -21.319 1.00 96.25 80 ASN A N 1
ATOM 662 C CA . ASN A 1 80 ? 14.237 -2.459 -20.951 1.00 96.25 80 ASN A CA 1
ATOM 663 C C . ASN A 1 80 ? 14.787 -2.615 -19.516 1.00 96.25 80 ASN A C 1
ATOM 665 O O . ASN A 1 80 ? 14.046 -2.528 -18.532 1.00 96.25 80 ASN A O 1
ATOM 669 N N . ALA A 1 81 ? 16.105 -2.804 -19.398 1.00 96.31 81 ALA A N 1
ATOM 670 C CA . ALA A 1 81 ? 16.784 -3.027 -18.121 1.00 96.31 81 ALA A CA 1
ATOM 671 C C . ALA A 1 81 ? 16.668 -1.833 -17.157 1.00 96.31 81 ALA A C 1
ATOM 673 O O . ALA A 1 81 ? 16.423 -2.031 -15.966 1.00 96.31 81 ALA A O 1
ATOM 674 N N . LEU A 1 82 ? 16.758 -0.599 -17.670 1.00 96.50 82 LEU A N 1
ATOM 675 C CA . LEU A 1 82 ? 16.602 0.622 -16.873 1.00 96.50 82 LEU A CA 1
ATOM 676 C C . LEU A 1 82 ? 15.192 0.713 -16.275 1.00 96.50 82 LEU A C 1
ATOM 678 O O . LEU A 1 82 ? 15.028 1.053 -15.100 1.00 96.50 82 LEU A O 1
ATOM 682 N N . LEU A 1 83 ? 14.164 0.369 -17.057 1.00 97.75 83 LEU A N 1
ATOM 683 C CA . LEU A 1 83 ? 12.793 0.314 -16.560 1.00 97.75 83 LEU A CA 1
ATOM 684 C C . LEU A 1 83 ? 12.645 -0.749 -15.469 1.00 97.75 83 LEU A C 1
ATOM 686 O O . LEU A 1 83 ? 12.070 -0.458 -14.421 1.00 97.75 83 LEU A O 1
ATOM 690 N N . GLN A 1 84 ? 13.168 -1.958 -15.687 1.00 97.88 84 GLN A N 1
ATOM 691 C CA . GLN A 1 84 ? 13.100 -3.034 -14.693 1.00 97.88 84 GLN A CA 1
ATOM 692 C C . GLN A 1 84 ? 13.767 -2.625 -13.382 1.00 97.88 84 GLN A C 1
ATOM 694 O O . GLN A 1 84 ? 13.163 -2.753 -12.316 1.00 97.88 84 GLN A O 1
ATOM 699 N N . GLU A 1 85 ? 14.968 -2.055 -13.445 1.00 97.75 85 GLU A N 1
ATOM 700 C CA . GLU A 1 85 ? 15.662 -1.553 -12.263 1.00 97.75 85 GLU A CA 1
ATOM 701 C C . GLU A 1 85 ? 14.842 -0.468 -11.548 1.00 97.75 85 GLU A C 1
ATOM 703 O O . GLU A 1 85 ? 14.682 -0.512 -10.322 1.00 97.75 85 GLU A O 1
ATOM 708 N N . ARG A 1 86 ? 14.254 0.474 -12.301 1.00 98.00 86 ARG A N 1
ATOM 709 C CA . ARG A 1 86 ? 13.419 1.537 -11.730 1.00 98.00 86 ARG A CA 1
ATOM 710 C C . ARG A 1 86 ? 12.193 0.975 -11.019 1.00 98.00 86 ARG A C 1
ATOM 712 O O . ARG A 1 86 ? 11.901 1.399 -9.898 1.00 98.00 86 ARG A O 1
ATOM 719 N N . LEU A 1 87 ? 11.498 0.020 -11.637 1.00 98.44 87 LEU A N 1
ATOM 720 C CA . LEU A 1 87 ? 10.313 -0.619 -11.067 1.00 98.44 87 LEU A CA 1
ATOM 721 C C . LEU A 1 87 ? 10.656 -1.447 -9.825 1.00 98.44 87 LEU A C 1
ATOM 723 O O . LEU A 1 87 ? 9.936 -1.347 -8.833 1.00 98.44 87 LEU A O 1
ATOM 727 N N . LYS A 1 88 ? 11.776 -2.184 -9.824 1.00 98.50 88 LYS A N 1
ATOM 728 C CA . LYS A 1 88 ? 12.256 -2.927 -8.644 1.00 98.50 88 LYS A CA 1
ATOM 729 C C . LYS A 1 88 ? 12.598 -1.993 -7.483 1.00 98.50 88 LYS A C 1
ATOM 731 O O . LYS A 1 88 ? 12.151 -2.231 -6.363 1.00 98.50 88 LYS A O 1
ATOM 736 N N . LYS A 1 89 ? 13.331 -0.904 -7.745 1.00 98.38 89 LYS A N 1
ATOM 737 C CA . LYS A 1 89 ? 13.677 0.109 -6.730 1.00 98.38 89 LYS A CA 1
ATOM 738 C C . LYS A 1 89 ? 12.436 0.798 -6.161 1.00 98.38 89 LYS A C 1
ATOM 740 O O . LYS A 1 89 ? 12.331 0.957 -4.947 1.00 98.38 89 LYS A O 1
ATOM 745 N N . GLY A 1 90 ? 11.481 1.167 -7.017 1.00 98.56 90 GLY A N 1
ATOM 746 C CA . GLY A 1 90 ? 10.195 1.710 -6.576 1.00 98.56 90 GLY A CA 1
ATOM 747 C C . GLY A 1 90 ? 9.429 0.710 -5.714 1.00 98.56 90 GLY A C 1
ATOM 748 O O . GLY A 1 90 ? 9.014 1.037 -4.605 1.00 98.56 90 GLY A O 1
ATOM 749 N N . ALA A 1 91 ? 9.303 -0.533 -6.183 1.00 98.75 91 ALA A N 1
ATOM 750 C CA . ALA A 1 91 ? 8.627 -1.595 -5.452 1.00 98.75 91 ALA A CA 1
ATOM 751 C C . ALA A 1 91 ? 9.247 -1.838 -4.070 1.00 98.75 91 ALA A C 1
ATOM 753 O O . ALA A 1 91 ? 8.502 -1.953 -3.102 1.00 98.75 91 ALA A O 1
ATOM 754 N N . ASP A 1 92 ? 10.578 -1.843 -3.953 1.00 98.69 92 ASP A N 1
ATOM 755 C CA . ASP A 1 92 ? 11.274 -1.954 -2.669 1.00 98.69 92 ASP A CA 1
ATOM 756 C C . ASP A 1 92 ? 11.028 -0.759 -1.735 1.00 98.69 92 ASP A C 1
ATOM 758 O O . ASP A 1 92 ? 10.763 -0.951 -0.546 1.00 98.69 92 ASP A O 1
ATOM 762 N N . TYR A 1 93 ? 11.070 0.469 -2.257 1.00 98.62 93 TYR A N 1
ATOM 763 C CA . TYR A 1 93 ? 10.770 1.665 -1.470 1.00 98.62 93 TYR A CA 1
ATOM 764 C C . TYR A 1 93 ? 9.351 1.605 -0.887 1.00 98.62 93 TYR A C 1
ATOM 766 O O . TYR A 1 93 ? 9.169 1.678 0.331 1.00 98.62 93 TYR A O 1
ATOM 774 N N . PHE A 1 94 ? 8.342 1.398 -1.738 1.00 98.62 94 PHE A N 1
ATOM 775 C CA . PHE A 1 94 ? 6.948 1.375 -1.296 1.00 98.62 94 PHE A CA 1
ATOM 776 C C . PHE A 1 94 ? 6.636 0.159 -0.418 1.00 98.62 94 PHE A C 1
ATOM 778 O O . PHE A 1 94 ? 5.849 0.266 0.519 1.00 98.62 94 PHE A O 1
ATOM 785 N N . ALA A 1 95 ? 7.279 -0.985 -0.674 1.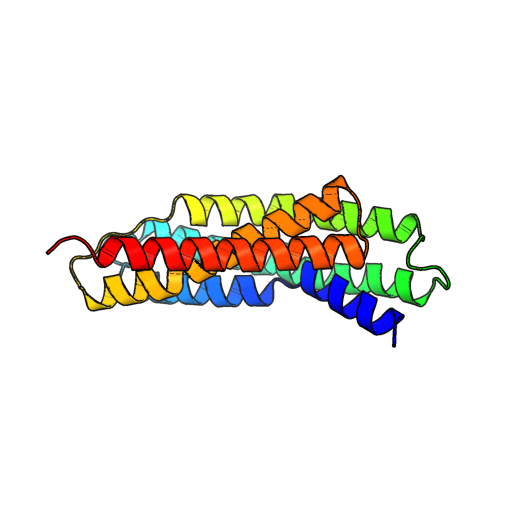00 98.31 95 ALA A N 1
ATOM 786 C CA . ALA A 1 95 ? 7.232 -2.161 0.187 1.00 98.31 95 ALA A CA 1
ATOM 787 C C . ALA A 1 95 ? 7.676 -1.837 1.620 1.00 98.31 95 ALA A C 1
ATOM 789 O O . ALA A 1 95 ? 7.010 -2.230 2.577 1.00 98.31 95 ALA A O 1
ATOM 790 N N . ARG A 1 96 ? 8.786 -1.112 1.786 1.00 97.44 96 ARG A N 1
ATOM 791 C CA . ARG A 1 96 ? 9.251 -0.680 3.109 1.00 97.44 96 ARG A CA 1
ATOM 792 C C . ARG A 1 96 ? 8.255 0.282 3.752 1.00 97.44 96 ARG A C 1
ATOM 794 O O . ARG A 1 96 ? 7.789 0.006 4.849 1.00 97.44 96 ARG A O 1
ATOM 801 N N . LYS A 1 97 ? 7.836 1.329 3.039 1.00 96.94 97 LYS A N 1
ATOM 802 C CA . LYS A 1 97 ? 6.928 2.358 3.579 1.00 96.94 97 LYS A CA 1
ATOM 803 C C . LYS A 1 97 ? 5.545 1.835 3.974 1.00 96.94 97 LYS A C 1
ATOM 805 O O . LYS A 1 97 ? 4.993 2.264 4.980 1.00 96.94 97 LYS A O 1
ATOM 810 N N . ILE A 1 98 ? 4.982 0.885 3.228 1.00 97.06 98 ILE A N 1
ATOM 811 C CA . ILE A 1 98 ? 3.678 0.297 3.570 1.00 97.06 98 ILE A CA 1
ATOM 812 C C . ILE A 1 98 ? 3.766 -0.713 4.733 1.00 97.06 98 ILE A C 1
ATOM 814 O O . ILE A 1 98 ? 2.729 -1.087 5.276 1.00 97.06 98 ILE A O 1
ATOM 818 N N . THR A 1 99 ? 4.967 -1.145 5.145 1.00 95.81 99 THR A N 1
ATOM 819 C CA . THR A 1 99 ? 5.140 -2.094 6.265 1.00 95.81 99 THR A CA 1
ATOM 820 C C . THR A 1 99 ? 4.622 -1.497 7.576 1.00 95.81 99 THR A C 1
ATOM 822 O O . THR A 1 99 ? 3.856 -2.156 8.270 1.00 95.81 99 THR A O 1
ATOM 825 N N . ASP A 1 100 ? 4.890 -0.221 7.852 1.00 92.56 100 ASP A N 1
ATOM 826 C CA . ASP A 1 100 ? 4.403 0.448 9.071 1.00 92.56 100 ASP A CA 1
ATOM 827 C C . ASP A 1 100 ? 2.862 0.504 9.128 1.00 92.56 100 ASP A C 1
ATOM 829 O O . ASP A 1 100 ? 2.243 0.370 10.189 1.00 92.56 100 ASP A O 1
ATOM 833 N N . VAL A 1 101 ? 2.219 0.670 7.966 1.00 96.50 101 VAL A N 1
ATOM 834 C CA . VAL A 1 101 ? 0.754 0.632 7.833 1.00 96.50 101 VAL A CA 1
ATOM 835 C C . VAL A 1 101 ? 0.239 -0.792 8.038 1.00 96.50 101 VAL A C 1
ATOM 837 O O . VAL A 1 101 ? -0.753 -1.004 8.734 1.00 96.50 101 VAL A O 1
ATOM 840 N N . GLU A 1 102 ? 0.920 -1.779 7.460 1.00 97.25 102 GLU A N 1
ATOM 841 C CA . GLU A 1 102 ? 0.609 -3.197 7.625 1.00 97.25 102 GLU A CA 1
ATOM 842 C C . GLU A 1 102 ? 0.676 -3.630 9.093 1.00 97.25 102 GLU A C 1
ATOM 844 O O . GLU A 1 102 ? -0.235 -4.308 9.573 1.00 97.25 102 GLU A O 1
ATOM 849 N N . GLU A 1 103 ? 1.711 -3.215 9.819 1.00 97.19 103 GLU A N 1
ATOM 850 C CA . GLU A 1 103 ? 1.884 -3.498 11.241 1.00 97.19 103 GLU A CA 1
ATOM 851 C C . GLU A 1 103 ? 0.774 -2.871 12.082 1.00 97.19 103 GLU A C 1
ATOM 853 O O . GLU A 1 103 ? 0.156 -3.568 12.893 1.00 97.19 103 GLU A O 1
ATOM 858 N N . LEU A 1 104 ? 0.442 -1.596 11.834 1.00 97.62 104 LEU A N 1
ATOM 859 C CA . LEU A 1 104 ? -0.689 -0.932 12.485 1.00 97.62 104 LEU A CA 1
ATOM 860 C C . LEU A 1 104 ? -1.997 -1.696 12.249 1.00 97.62 104 LEU A C 1
ATOM 862 O O . LEU A 1 104 ? -2.747 -1.960 13.191 1.00 97.62 104 LEU A O 1
ATOM 866 N N . VAL A 1 105 ? -2.264 -2.105 11.010 1.00 97.88 105 VAL A N 1
ATOM 867 C CA . VAL A 1 105 ? -3.469 -2.867 10.664 1.00 97.88 105 VAL A CA 1
ATOM 868 C C . VAL A 1 105 ? -3.451 -4.266 11.288 1.00 97.88 105 VAL A C 1
ATOM 870 O O . VAL A 1 105 ? -4.493 -4.747 11.724 1.00 97.88 105 VAL A O 1
ATOM 873 N N . LYS A 1 106 ? -2.302 -4.940 11.399 1.00 96.75 106 LYS A N 1
ATOM 874 C CA . LYS A 1 106 ? -2.215 -6.255 12.064 1.00 96.75 106 LYS A CA 1
ATOM 875 C C . LYS A 1 106 ? -2.509 -6.172 13.559 1.00 96.75 106 LYS A C 1
ATOM 877 O O . LYS A 1 106 ? -3.207 -7.052 14.059 1.00 96.75 106 LYS A O 1
ATOM 882 N N . LYS A 1 107 ? -2.009 -5.139 14.245 1.00 96.50 107 LYS A N 1
ATOM 883 C CA . LYS A 1 107 ? -2.222 -4.949 15.691 1.00 96.50 107 LYS A CA 1
ATOM 884 C C . LYS A 1 107 ? -3.579 -4.340 16.043 1.00 96.50 107 LYS A C 1
ATOM 886 O O . LYS A 1 107 ? -3.985 -4.385 17.200 1.00 96.50 107 LYS A O 1
ATOM 891 N N . THR A 1 108 ? -4.273 -3.744 15.073 1.00 97.62 108 THR A N 1
ATOM 892 C CA . THR A 1 108 ? -5.569 -3.107 15.317 1.00 97.62 108 THR A CA 1
ATOM 893 C C . THR A 1 108 ? -6.605 -4.153 15.721 1.00 97.62 108 THR A C 1
ATOM 895 O O . THR A 1 108 ? -6.939 -5.053 14.951 1.00 97.62 108 THR A O 1
ATOM 898 N N . SER A 1 109 ? -7.141 -3.991 16.926 1.00 94.00 109 SER A N 1
ATOM 899 C CA . SER A 1 109 ? -8.236 -4.784 17.471 1.00 94.00 109 SER A CA 1
ATOM 900 C C . SER A 1 109 ? -9.040 -3.899 18.414 1.00 94.00 109 SER A C 1
ATOM 902 O O . SER A 1 109 ? -8.471 -3.268 19.305 1.00 94.00 109 SER A O 1
ATOM 904 N N . VAL A 1 110 ? -10.354 -3.826 18.203 1.00 95.69 110 VAL A N 1
ATOM 905 C CA . VAL A 1 110 ? -11.269 -3.040 19.039 1.00 95.69 110 VAL A CA 1
ATOM 906 C C . VAL A 1 110 ? -12.393 -3.925 19.560 1.00 95.69 110 VAL A C 1
ATOM 908 O O . VAL A 1 110 ? -12.812 -4.879 18.904 1.00 95.69 110 VAL A O 1
ATOM 911 N N . LYS A 1 111 ? -12.887 -3.606 20.757 1.00 93.38 111 LYS A N 1
ATOM 912 C CA . LYS A 1 111 ? -14.021 -4.286 21.393 1.00 93.38 111 LYS A CA 1
ATOM 913 C C . LYS A 1 111 ? -15.133 -3.274 21.650 1.00 93.38 111 LYS A C 1
ATOM 915 O O . LYS A 1 111 ? -14.854 -2.137 22.018 1.00 93.38 111 LYS A O 1
ATOM 920 N N . THR A 1 112 ? -16.376 -3.689 21.433 1.00 95.00 112 THR A N 1
ATOM 921 C CA . THR A 1 112 ? -17.582 -2.903 21.720 1.00 95.00 112 THR A CA 1
ATOM 922 C C . THR A 1 112 ? -18.750 -3.843 21.996 1.00 95.00 112 THR A C 1
ATOM 924 O O . THR A 1 112 ? -18.848 -4.912 21.384 1.00 95.00 112 THR A O 1
ATOM 927 N N . GLU A 1 113 ? -19.623 -3.443 22.915 1.00 94.88 113 GLU A N 1
ATOM 928 C CA . GLU A 1 113 ? -20.886 -4.127 23.212 1.00 94.88 113 GLU A CA 1
ATOM 929 C C . GLU A 1 113 ? -22.010 -3.683 22.265 1.00 94.88 113 GLU A C 1
ATOM 931 O O . GLU A 1 113 ? -23.010 -4.383 22.106 1.00 94.88 113 GLU A O 1
ATOM 936 N N . ASN A 1 114 ? -21.828 -2.557 21.563 1.00 97.12 114 ASN A N 1
ATOM 937 C CA . ASN A 1 114 ? -22.783 -2.084 20.572 1.00 97.12 114 ASN A CA 1
ATOM 938 C C . ASN A 1 114 ? -22.732 -2.985 19.325 1.00 97.12 114 ASN A C 1
ATOM 940 O O . ASN A 1 114 ? -21.755 -2.981 18.566 1.00 97.12 114 ASN A O 1
ATOM 944 N N . LYS A 1 115 ? -23.802 -3.760 19.116 1.00 97.12 115 LYS A N 1
ATOM 945 C CA . LYS A 1 115 ? -23.914 -4.743 18.028 1.00 97.12 115 LYS A CA 1
ATOM 946 C C . LYS A 1 115 ? -23.817 -4.100 16.639 1.00 97.12 115 LYS A C 1
ATOM 948 O O . LYS A 1 115 ? -23.173 -4.683 15.766 1.00 97.12 115 LYS A O 1
ATOM 953 N N . ASP A 1 116 ? -24.355 -2.897 16.452 1.00 97.06 116 ASP A N 1
ATOM 954 C CA . ASP A 1 116 ? -24.320 -2.187 15.167 1.00 97.06 116 ASP A CA 1
ATOM 955 C C . ASP A 1 116 ? -22.912 -1.689 14.841 1.00 97.06 116 ASP A C 1
ATOM 957 O O . ASP A 1 116 ? -22.409 -1.895 13.733 1.00 97.06 116 ASP A O 1
ATOM 961 N N . VAL A 1 117 ? -22.217 -1.117 15.829 1.00 97.19 117 VAL A N 1
ATOM 962 C CA . VAL A 1 117 ? -20.815 -0.698 15.679 1.00 97.19 117 VAL A CA 1
ATOM 963 C C . VAL A 1 117 ? -19.921 -1.911 15.423 1.00 97.19 117 VAL A C 1
ATOM 965 O O . VAL A 1 117 ? -19.057 -1.865 14.546 1.00 97.19 117 VAL A O 1
ATOM 968 N N . LYS A 1 118 ? -20.146 -3.022 16.138 1.00 97.25 118 LYS A N 1
ATOM 969 C CA . LYS A 1 118 ? -19.422 -4.283 15.925 1.00 97.25 118 LYS A CA 1
ATOM 970 C C . LYS A 1 118 ? -19.618 -4.805 14.500 1.00 97.25 118 LYS A C 1
ATOM 972 O O . LYS A 1 118 ? -18.638 -5.187 13.861 1.00 97.25 118 LYS A O 1
ATOM 977 N N . LYS A 1 119 ? -20.855 -4.799 13.992 1.00 96.12 119 LYS A N 1
ATOM 978 C CA . LYS A 1 119 ? -21.171 -5.191 12.611 1.00 96.12 119 LYS A CA 1
ATOM 979 C C . LYS A 1 119 ? -20.453 -4.288 11.608 1.00 96.12 119 LYS A C 1
ATOM 981 O O . LYS A 1 119 ? -19.687 -4.789 10.793 1.00 96.12 119 LYS A O 1
ATOM 986 N N . ARG A 1 120 ? -20.585 -2.964 11.747 1.00 95.75 120 ARG A N 1
ATOM 987 C CA . ARG A 1 120 ? -19.937 -1.988 10.855 1.00 95.75 120 ARG A CA 1
ATOM 988 C C . ARG A 1 120 ? -18.413 -2.133 10.841 1.00 95.75 120 ARG A C 1
ATOM 990 O O . ARG A 1 120 ? -17.800 -2.072 9.778 1.00 95.75 120 ARG A O 1
ATOM 997 N N . TYR A 1 121 ? -17.791 -2.367 11.997 1.00 96.69 121 TYR A N 1
ATOM 998 C CA . TYR A 1 121 ? -16.354 -2.636 12.076 1.00 96.69 121 TYR A CA 1
ATOM 999 C C . TYR A 1 121 ? -15.974 -3.907 11.305 1.00 96.69 121 TYR A C 1
ATOM 1001 O O . TYR A 1 121 ? -15.024 -3.891 10.522 1.00 96.69 121 TYR A O 1
ATOM 1009 N N . ASN A 1 122 ? -16.741 -4.987 11.479 1.00 95.00 122 ASN A N 1
ATOM 1010 C CA . ASN A 1 122 ? -16.523 -6.250 10.775 1.00 95.00 122 ASN A CA 1
ATOM 1011 C C . ASN A 1 122 ? -16.771 -6.158 9.262 1.00 95.00 122 ASN A C 1
ATOM 1013 O O . ASN A 1 122 ? -16.210 -6.965 8.525 1.00 95.00 122 ASN A O 1
ATOM 1017 N N . ASP A 1 123 ? -17.535 -5.174 8.793 1.00 92.75 123 ASP A N 1
ATOM 1018 C CA . ASP A 1 123 ? -17.743 -4.929 7.364 1.00 92.75 123 ASP A CA 1
ATOM 1019 C C . ASP A 1 123 ? -16.607 -4.083 6.757 1.00 92.75 123 ASP A C 1
ATOM 1021 O O . ASP A 1 123 ? -16.124 -4.363 5.657 1.00 92.75 123 ASP A O 1
ATOM 1025 N N . VAL A 1 124 ? -16.134 -3.062 7.482 1.00 95.31 124 VAL A N 1
ATOM 1026 C CA . VAL A 1 124 ? -15.164 -2.081 6.963 1.00 95.31 124 VAL A CA 1
ATOM 1027 C C . VAL A 1 124 ? -13.712 -2.530 7.161 1.00 95.31 124 VAL A C 1
ATOM 1029 O O . VAL A 1 124 ? -12.904 -2.464 6.232 1.00 95.31 124 VAL A O 1
ATOM 1032 N N . PHE A 1 125 ? -13.348 -3.001 8.355 1.00 97.81 125 PHE A N 1
ATOM 1033 C CA . PHE A 1 125 ? -11.952 -3.274 8.704 1.00 97.81 125 PHE A CA 1
ATOM 1034 C C . PHE A 1 125 ? -11.300 -4.393 7.869 1.00 97.81 125 PHE A C 1
ATOM 1036 O O . PHE A 1 125 ? -10.146 -4.233 7.451 1.00 97.81 125 PHE A O 1
ATOM 1043 N N . PRO A 1 126 ? -11.991 -5.505 7.533 1.00 96.31 126 PRO A N 1
ATOM 1044 C CA . PRO A 1 126 ? -11.410 -6.520 6.659 1.00 96.31 126 PRO A CA 1
ATOM 1045 C C . PRO A 1 126 ? -11.055 -6.006 5.263 1.00 96.31 126 PRO A C 1
ATOM 1047 O O . PRO A 1 126 ? -10.116 -6.534 4.670 1.00 96.31 126 PRO A O 1
ATOM 1050 N N . ALA A 1 127 ? -11.757 -4.990 4.746 1.00 95.62 127 ALA A N 1
ATOM 1051 C CA . ALA A 1 127 ? -11.433 -4.387 3.455 1.00 95.62 127 ALA A CA 1
ATOM 1052 C C . ALA A 1 127 ? -10.087 -3.649 3.503 1.00 95.62 127 ALA A C 1
ATOM 1054 O O . ALA A 1 127 ? -9.251 -3.867 2.629 1.00 95.62 127 ALA A O 1
ATOM 1055 N N . LEU A 1 128 ? -9.830 -2.864 4.558 1.00 98.06 128 LEU A N 1
ATOM 1056 C CA . LEU A 1 128 ? -8.521 -2.234 4.769 1.00 98.06 128 LEU A CA 1
ATOM 1057 C C . LEU A 1 128 ? -7.412 -3.289 4.865 1.00 98.06 128 LEU A C 1
ATOM 1059 O O . LEU A 1 128 ? -6.394 -3.197 4.178 1.00 98.06 128 LEU A O 1
ATOM 1063 N N . LYS A 1 129 ? -7.627 -4.329 5.682 1.00 97.19 129 LYS A N 1
ATOM 1064 C CA . LYS A 1 129 ? -6.658 -5.422 5.829 1.00 97.19 129 LYS A CA 1
ATOM 1065 C C . LYS A 1 129 ? -6.373 -6.102 4.495 1.00 97.19 129 LYS A C 1
ATOM 1067 O O . LYS A 1 129 ? -5.220 -6.366 4.182 1.00 97.19 129 LYS A O 1
ATOM 1072 N N . GLU A 1 130 ? -7.397 -6.366 3.696 1.00 95.75 130 GLU A N 1
ATOM 1073 C CA . GLU A 1 130 ? -7.231 -6.951 2.370 1.00 95.75 130 GLU A CA 1
ATOM 1074 C C . GLU A 1 130 ? -6.393 -6.055 1.447 1.00 95.75 130 GLU A C 1
ATOM 1076 O O . GLU A 1 130 ? -5.407 -6.533 0.883 1.00 95.75 130 GLU A O 1
ATOM 1081 N N . VAL A 1 131 ? -6.733 -4.767 1.335 1.00 96.75 131 VAL A N 1
ATOM 1082 C CA . VAL A 1 131 ? -6.035 -3.824 0.447 1.00 96.75 131 VAL A CA 1
ATOM 1083 C C . VAL A 1 131 ? -4.557 -3.692 0.817 1.00 96.75 131 VAL A C 1
ATOM 1085 O O . VAL A 1 131 ? -3.700 -3.786 -0.064 1.00 96.75 131 VAL A O 1
ATOM 1088 N N . VAL A 1 132 ? -4.235 -3.546 2.106 1.00 97.69 132 VAL A N 1
ATOM 1089 C CA . VAL A 1 132 ? -2.846 -3.398 2.571 1.00 97.69 132 VAL A CA 1
ATOM 1090 C C . VAL A 1 132 ? -2.026 -4.660 2.293 1.00 97.69 132 VAL A C 1
ATOM 1092 O O . VAL A 1 132 ? -0.950 -4.573 1.699 1.00 97.69 132 VAL A O 1
ATOM 1095 N N . MET A 1 133 ? -2.547 -5.844 2.638 1.00 96.19 133 MET A N 1
ATOM 1096 C CA . MET A 1 133 ? -1.825 -7.112 2.444 1.00 96.19 133 MET A CA 1
ATOM 1097 C C . MET A 1 133 ? -1.623 -7.425 0.958 1.00 96.19 133 MET A C 1
ATOM 1099 O O . MET A 1 133 ? -0.544 -7.858 0.555 1.00 96.19 133 MET A O 1
ATOM 1103 N N . GLN A 1 134 ? -2.643 -7.190 0.122 1.00 96.50 134 GLN A N 1
ATOM 1104 C CA . GLN A 1 134 ? -2.530 -7.393 -1.324 1.00 96.50 134 GLN A CA 1
ATOM 1105 C C . GLN A 1 134 ? -1.505 -6.443 -1.939 1.00 96.50 134 GLN A C 1
ATOM 1107 O O . GLN A 1 134 ? -0.651 -6.884 -2.709 1.00 96.50 134 GLN A O 1
ATOM 1112 N N . LYS A 1 135 ? -1.550 -5.155 -1.575 1.00 97.56 135 LYS A N 1
ATOM 1113 C CA . LYS A 1 135 ? -0.597 -4.158 -2.069 1.00 97.56 135 LYS A CA 1
ATOM 1114 C C . LYS A 1 135 ? 0.835 -4.524 -1.665 1.00 97.56 135 LYS A C 1
ATOM 1116 O O . LYS A 1 135 ? 1.708 -4.568 -2.529 1.00 97.56 135 LYS A O 1
ATOM 1121 N N . ARG A 1 136 ? 1.063 -4.891 -0.396 1.00 97.75 136 ARG A N 1
ATOM 1122 C CA . ARG A 1 136 ? 2.368 -5.357 0.106 1.00 97.75 136 ARG A CA 1
ATOM 1123 C C . ARG A 1 136 ? 2.888 -6.569 -0.668 1.00 97.75 136 ARG A C 1
ATOM 1125 O O . ARG A 1 136 ? 4.058 -6.587 -1.050 1.00 97.75 136 ARG A O 1
ATOM 1132 N N . ALA A 1 137 ? 2.035 -7.566 -0.900 1.00 96.81 137 ALA A N 1
ATOM 1133 C CA . ALA A 1 137 ? 2.407 -8.797 -1.592 1.00 96.81 137 ALA A CA 1
ATOM 1134 C C . ALA A 1 137 ? 2.780 -8.552 -3.062 1.00 96.81 137 ALA A C 1
ATOM 1136 O O . ALA A 1 137 ? 3.766 -9.108 -3.543 1.00 96.81 137 ALA A O 1
ATOM 1137 N N . LEU A 1 138 ? 2.028 -7.701 -3.765 1.00 98.00 138 LEU A N 1
ATOM 1138 C CA . LEU A 1 138 ? 2.327 -7.343 -5.154 1.00 98.00 138 LEU A CA 1
ATOM 1139 C C . LEU A 1 138 ? 3.636 -6.555 -5.274 1.00 98.00 138 LEU A C 1
ATOM 1141 O O . LEU A 1 138 ? 4.441 -6.857 -6.152 1.00 98.00 138 LEU A O 1
ATOM 1145 N N . LEU A 1 139 ? 3.880 -5.603 -4.368 1.00 98.50 139 LEU A N 1
ATOM 1146 C CA . LEU A 1 139 ? 5.149 -4.871 -4.310 1.00 98.50 139 LEU A CA 1
ATOM 1147 C C . LEU A 1 139 ? 6.330 -5.816 -4.045 1.00 98.50 139 LEU A C 1
ATOM 1149 O O . LEU A 1 139 ? 7.351 -5.713 -4.714 1.00 98.50 139 LEU A O 1
ATOM 1153 N N . ASN A 1 140 ? 6.187 -6.782 -3.132 1.00 98.00 140 ASN A N 1
ATOM 1154 C CA . ASN A 1 140 ? 7.240 -7.771 -2.873 1.00 98.00 140 ASN A CA 1
ATOM 1155 C C . ASN A 1 140 ? 7.540 -8.668 -4.079 1.00 98.00 140 ASN A C 1
ATOM 1157 O O . ASN A 1 140 ? 8.704 -8.969 -4.320 1.00 98.00 140 ASN A O 1
ATOM 1161 N N . CYS A 1 141 ? 6.518 -9.066 -4.840 1.00 97.19 141 CYS A N 1
ATOM 1162 C CA . CYS A 1 141 ? 6.712 -9.846 -6.062 1.00 97.19 141 CYS A CA 1
ATOM 1163 C C . CYS A 1 141 ? 7.548 -9.064 -7.085 1.00 97.19 141 CYS A C 1
ATOM 1165 O O . CYS A 1 141 ? 8.558 -9.565 -7.565 1.00 97.19 141 CYS A O 1
ATOM 1167 N N . VAL A 1 142 ? 7.201 -7.797 -7.336 1.00 98.06 142 VAL A N 1
ATOM 1168 C CA . VAL A 1 142 ? 7.963 -6.961 -8.278 1.00 98.06 142 VAL A CA 1
ATOM 1169 C C . VAL A 1 142 ? 9.359 -6.639 -7.757 1.00 98.06 142 VAL A C 1
ATOM 1171 O O . VAL A 1 142 ? 10.311 -6.643 -8.529 1.00 98.06 142 VAL A O 1
ATOM 1174 N N . LYS A 1 143 ? 9.515 -6.407 -6.450 1.00 97.75 143 LYS A N 1
ATOM 1175 C CA . LYS A 1 143 ? 10.826 -6.230 -5.814 1.00 9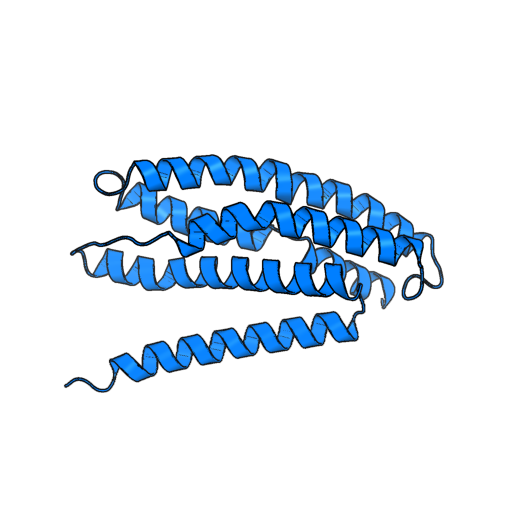7.75 143 LYS A CA 1
ATOM 1176 C C . LYS A 1 143 ? 11.747 -7.429 -6.076 1.00 97.75 143 LYS A C 1
ATOM 1178 O O . LYS A 1 143 ? 12.916 -7.218 -6.393 1.00 97.75 143 LYS A O 1
ATOM 1183 N N . ALA A 1 144 ? 11.245 -8.653 -5.913 1.00 96.56 144 ALA A N 1
ATOM 1184 C CA . ALA A 1 144 ? 12.037 -9.870 -6.073 1.00 96.56 144 ALA A CA 1
ATOM 1185 C C . ALA A 1 144 ? 12.362 -10.133 -7.552 1.00 96.56 144 ALA A C 1
ATOM 1187 O O . ALA A 1 144 ? 13.531 -10.136 -7.950 1.00 96.56 144 ALA A O 1
ATOM 1188 N N . ASP A 1 145 ? 11.319 -10.228 -8.375 1.00 94.88 145 ASP A N 1
ATOM 1189 C CA . ASP A 1 145 ? 11.405 -10.856 -9.696 1.00 94.88 145 ASP A CA 1
ATOM 1190 C C . ASP A 1 145 ? 11.414 -9.841 -10.850 1.00 94.88 145 ASP A C 1
ATOM 1192 O O . ASP A 1 145 ? 11.652 -10.200 -12.000 1.00 94.88 145 ASP A O 1
ATOM 1196 N N . GLY A 1 146 ? 11.179 -8.559 -10.559 1.00 95.81 146 GLY A N 1
ATOM 1197 C CA . GLY A 1 146 ? 10.903 -7.548 -11.578 1.00 95.81 146 GLY A CA 1
ATOM 1198 C C . GLY A 1 146 ? 9.439 -7.546 -12.018 1.00 95.81 146 GLY A C 1
ATOM 1199 O O . GLY A 1 146 ? 8.586 -8.250 -11.473 1.00 95.81 146 GLY A O 1
ATOM 1200 N N . PHE A 1 147 ? 9.119 -6.696 -12.991 1.00 97.12 147 PHE A N 1
ATOM 1201 C CA . PHE A 1 147 ? 7.755 -6.552 -13.487 1.00 97.12 147 PHE A CA 1
ATOM 1202 C C . PHE A 1 147 ? 7.603 -7.204 -14.858 1.00 97.12 147 PHE A C 1
ATOM 1204 O O . PHE A 1 147 ? 8.217 -6.779 -15.834 1.00 97.12 147 PHE A O 1
ATOM 1211 N N . THR A 1 148 ? 6.682 -8.160 -14.962 1.00 95.38 148 THR A N 1
ATOM 1212 C CA . THR A 1 148 ? 6.100 -8.547 -16.249 1.00 95.38 148 THR A CA 1
ATOM 1213 C C . THR A 1 148 ? 4.589 -8.481 -16.141 1.00 95.38 148 THR A C 1
ATOM 1215 O O . THR A 1 148 ? 4.014 -8.777 -15.092 1.00 95.38 148 THR A O 1
ATOM 1218 N N . LEU A 1 149 ? 3.932 -8.126 -17.242 1.00 94.69 149 LEU A N 1
ATOM 1219 C CA . LEU A 1 149 ? 2.477 -8.057 -17.295 1.00 94.69 149 LEU A CA 1
ATOM 1220 C C . LEU A 1 149 ? 1.847 -9.407 -16.910 1.00 94.69 149 LEU A C 1
ATOM 1222 O O . LEU A 1 149 ? 0.946 -9.461 -16.078 1.00 94.69 149 LEU A O 1
ATOM 1226 N N . HIS A 1 150 ? 2.375 -10.506 -17.456 1.00 94.06 150 HIS A N 1
ATOM 1227 C CA . HIS A 1 150 ? 1.873 -11.849 -17.185 1.00 94.06 150 HIS A CA 1
ATOM 1228 C C . HIS A 1 150 ? 2.024 -12.250 -15.707 1.00 94.06 150 HIS A C 1
ATOM 1230 O O . HIS A 1 150 ? 1.033 -12.624 -15.074 1.00 94.06 150 HIS A O 1
ATOM 1236 N N . SER A 1 151 ? 3.233 -12.143 -15.136 1.00 93.19 151 SER A N 1
ATOM 1237 C CA . SER A 1 151 ? 3.476 -12.546 -13.741 1.00 93.19 151 SER A CA 1
ATOM 1238 C C . SER A 1 151 ? 2.662 -11.699 -12.763 1.00 93.19 151 SER A C 1
ATOM 1240 O O . SER A 1 151 ? 2.016 -12.240 -11.861 1.00 93.19 151 SER A O 1
ATOM 1242 N N . TYR A 1 152 ? 2.607 -10.385 -12.993 1.00 96.31 152 TYR A N 1
ATOM 1243 C CA . TYR A 1 152 ? 1.857 -9.457 -12.159 1.00 96.31 152 TYR A CA 1
ATOM 1244 C C . TYR A 1 152 ? 0.353 -9.750 -12.179 1.00 96.31 152 TYR A C 1
ATOM 1246 O O . TYR A 1 152 ? -0.267 -9.890 -11.121 1.00 96.31 152 TYR A O 1
ATOM 1254 N N . LEU A 1 153 ? -0.247 -9.883 -13.367 1.00 96.06 153 LEU A N 1
ATOM 1255 C CA . LEU A 1 153 ? -1.682 -10.139 -13.504 1.00 96.06 153 LEU A CA 1
ATOM 1256 C C . LEU A 1 153 ? -2.076 -11.483 -12.883 1.00 96.06 153 LEU A C 1
ATOM 1258 O O . LEU A 1 153 ? -3.089 -11.555 -12.180 1.00 96.06 153 LEU A O 1
ATOM 1262 N N . ARG A 1 154 ? -1.251 -12.520 -13.078 1.00 95.94 154 ARG A N 1
ATOM 1263 C CA . ARG A 1 154 ? -1.438 -13.833 -12.450 1.00 95.94 154 ARG A CA 1
ATOM 1264 C C . ARG A 1 154 ? -1.415 -13.722 -10.928 1.00 95.94 154 ARG A C 1
ATOM 1266 O O . ARG A 1 154 ? -2.351 -14.178 -10.272 1.00 95.94 154 ARG A O 1
ATOM 1273 N N . GLN A 1 155 ? -0.395 -13.079 -10.361 1.00 95.12 155 GLN A N 1
ATOM 1274 C CA . GLN A 1 155 ? -0.275 -12.927 -8.911 1.00 95.12 155 GLN A CA 1
ATOM 1275 C C . GLN A 1 155 ? -1.432 -12.109 -8.325 1.00 95.12 155 GLN A C 1
ATOM 1277 O O . GLN A 1 155 ? -2.017 -12.484 -7.306 1.00 95.12 155 GLN A O 1
ATOM 1282 N N . ARG A 1 156 ? -1.834 -11.030 -9.002 1.00 95.06 156 ARG A N 1
ATOM 1283 C CA . ARG A 1 156 ? -2.986 -10.209 -8.614 1.00 95.06 156 ARG A CA 1
ATOM 1284 C C . ARG A 1 156 ? -4.287 -11.010 -8.609 1.00 95.06 156 ARG A C 1
ATOM 1286 O O . ARG A 1 156 ? -5.061 -10.899 -7.659 1.00 95.06 156 ARG A O 1
ATOM 1293 N N . ALA A 1 157 ? -4.528 -11.833 -9.628 1.00 94.75 157 ALA A N 1
ATOM 1294 C CA . ALA A 1 157 ? -5.702 -12.701 -9.684 1.00 94.75 157 ALA A CA 1
ATOM 1295 C C . ALA A 1 157 ? -5.707 -13.730 -8.540 1.00 94.75 157 ALA A C 1
ATOM 1297 O O . ALA A 1 157 ? -6.718 -13.881 -7.851 1.00 94.75 157 ALA A O 1
ATOM 1298 N N . LEU A 1 158 ? -4.568 -14.377 -8.270 1.00 93.25 158 LEU A N 1
ATOM 1299 C CA . LEU A 1 158 ? -4.428 -15.344 -7.175 1.00 93.25 158 LEU A CA 1
ATOM 1300 C C . LEU A 1 158 ? -4.733 -14.722 -5.808 1.00 93.25 158 LEU A C 1
ATOM 1302 O O . LEU A 1 158 ? -5.439 -15.325 -4.996 1.00 93.25 158 LEU A O 1
ATOM 1306 N N . LEU A 1 159 ? -4.243 -13.507 -5.553 1.00 91.50 159 LEU A N 1
ATOM 1307 C CA . LEU A 1 159 ? -4.503 -12.788 -4.306 1.00 91.50 159 LEU A CA 1
ATOM 1308 C C . LEU A 1 159 ? -5.989 -12.426 -4.140 1.00 91.50 159 LEU A C 1
ATOM 1310 O O . LEU A 1 159 ? -6.529 -12.599 -3.044 1.00 91.50 159 LEU A O 1
ATOM 1314 N N . LYS A 1 160 ? -6.669 -12.029 -5.226 1.00 87.88 160 LYS A N 1
ATOM 1315 C CA . LYS A 1 160 ? -8.124 -11.784 -5.232 1.00 87.88 160 LYS A CA 1
ATOM 1316 C C . LYS A 1 160 ? -8.941 -13.055 -4.965 1.00 87.88 160 LYS A C 1
ATOM 1318 O O . LYS A 1 160 ? -9.987 -12.997 -4.325 1.00 87.88 160 LYS A O 1
ATOM 1323 N N . VAL A 1 161 ? -8.493 -14.221 -5.434 1.00 86.25 161 VAL A N 1
ATOM 1324 C CA . VAL A 1 161 ? -9.175 -15.501 -5.155 1.00 86.25 161 VAL A CA 1
ATOM 1325 C C . VAL A 1 161 ? -8.951 -15.942 -3.707 1.00 86.25 161 VAL A C 1
ATOM 1327 O O . VAL A 1 161 ? -9.895 -16.371 -3.038 1.00 86.25 161 VAL A O 1
ATOM 1330 N N . LYS A 1 162 ? -7.720 -15.814 -3.193 1.00 78.19 162 LYS A N 1
ATOM 1331 C CA . LYS A 1 162 ? -7.394 -16.150 -1.798 1.00 78.19 162 LYS A CA 1
ATOM 1332 C C . LYS A 1 162 ? -8.232 -15.331 -0.814 1.00 78.19 162 LYS A C 1
ATOM 1334 O O . LYS A 1 162 ? -8.764 -15.906 0.134 1.00 78.19 162 LYS A O 1
ATOM 1339 N N . SER A 1 163 ? -8.421 -14.033 -1.056 1.00 72.75 163 SER A N 1
ATOM 1340 C CA . SER A 1 163 ? -9.247 -13.197 -0.178 1.00 72.75 163 SER A CA 1
ATOM 1341 C C . SER A 1 163 ? -10.726 -13.602 -0.186 1.00 72.75 163 SER A C 1
ATOM 1343 O O . SER A 1 163 ? -11.336 -13.692 0.882 1.00 72.75 163 SER A O 1
ATOM 1345 N N . LYS A 1 164 ? -11.290 -13.958 -1.350 1.00 69.31 164 LYS A N 1
ATOM 1346 C CA . LYS A 1 164 ? -12.664 -14.487 -1.459 1.00 69.31 164 LYS A CA 1
ATOM 1347 C C . LYS A 1 164 ? -12.857 -15.797 -0.688 1.00 69.31 164 LYS A C 1
ATOM 1349 O O . LYS A 1 164 ? -13.839 -15.929 0.041 1.00 69.31 164 LYS A O 1
ATOM 1354 N N . LYS A 1 165 ? -11.910 -16.740 -0.780 1.00 58.19 165 LYS A N 1
ATOM 1355 C CA . LYS A 1 165 ? -11.966 -18.009 -0.024 1.00 58.19 165 LYS A CA 1
ATOM 1356 C C . LYS A 1 165 ? -11.904 -17.784 1.491 1.00 58.19 165 LYS A C 1
ATOM 1358 O O . LYS A 1 165 ? -12.640 -18.432 2.230 1.00 58.19 165 LYS A O 1
ATOM 1363 N N . VAL A 1 166 ? -11.072 -16.851 1.964 1.00 60.97 166 VAL A N 1
ATOM 1364 C CA . VAL A 1 166 ? -10.994 -16.500 3.396 1.00 60.97 166 VAL A CA 1
ATOM 1365 C C . VAL A 1 166 ? -12.303 -15.880 3.893 1.00 60.97 166 VAL A C 1
ATOM 1367 O O . VAL A 1 166 ? -12.750 -16.222 4.988 1.00 60.97 166 VAL A O 1
ATOM 1370 N N . LYS A 1 167 ? -12.952 -15.021 3.093 1.00 56.47 167 LYS A N 1
ATOM 1371 C CA . LYS A 1 167 ? -14.275 -14.470 3.431 1.00 56.47 167 LYS A CA 1
ATOM 1372 C C . LYS A 1 167 ? -15.335 -15.573 3.516 1.00 56.47 167 LYS A C 1
ATOM 1374 O O . LYS A 1 167 ? -15.990 -15.679 4.544 1.00 56.47 167 LYS A O 1
ATOM 1379 N N . SER A 1 168 ? -15.438 -16.448 2.512 1.00 53.16 168 SER A N 1
ATOM 1380 C CA . SER A 1 168 ? -16.403 -17.565 2.504 1.00 53.16 168 SER A CA 1
ATOM 1381 C C . SER A 1 168 ? -16.253 -18.501 3.715 1.00 53.16 168 SER A C 1
ATOM 1383 O O . SER A 1 168 ? -17.249 -18.828 4.356 1.00 53.16 168 SER A O 1
ATOM 1385 N N . ARG A 1 169 ? -15.020 -18.849 4.115 1.00 50.44 169 ARG A N 1
ATOM 1386 C CA . ARG A 1 169 ? -14.777 -19.685 5.309 1.00 50.44 169 ARG A CA 1
ATOM 1387 C C . ARG A 1 169 ? -15.170 -18.993 6.619 1.00 50.44 169 ARG A C 1
ATOM 1389 O O . ARG A 1 169 ? -15.641 -19.665 7.528 1.00 50.44 169 ARG A O 1
ATOM 1396 N N . ARG A 1 170 ? -15.006 -17.668 6.722 1.00 52.16 170 ARG A N 1
ATOM 1397 C CA . ARG A 1 170 ? -15.422 -16.897 7.909 1.00 52.16 170 ARG A CA 1
ATOM 1398 C C . ARG A 1 170 ? -16.941 -16.814 8.062 1.00 52.16 170 ARG A C 1
ATOM 1400 O O . ARG A 1 170 ? -17.411 -16.871 9.189 1.00 52.16 170 ARG A O 1
ATOM 1407 N N . TYR A 1 171 ? -17.692 -16.721 6.963 1.00 49.03 171 TYR A N 1
ATOM 1408 C CA . TYR A 1 171 ? -19.160 -16.741 7.012 1.00 49.03 171 TYR A CA 1
ATOM 1409 C C . TYR A 1 171 ? -19.721 -18.156 7.229 1.00 49.03 171 TYR A C 1
ATOM 1411 O O . TYR A 1 171 ? -20.697 -18.305 7.953 1.00 49.03 171 TYR A O 1
ATOM 1419 N N . GLY A 1 172 ? -19.077 -19.201 6.692 1.00 41.34 172 GLY A N 1
ATOM 1420 C CA . GLY A 1 172 ? -19.507 -20.594 6.895 1.00 41.34 172 GLY A CA 1
ATOM 1421 C C . GLY A 1 172 ? -19.314 -21.128 8.322 1.00 41.34 172 GLY A C 1
ATOM 1422 O O . GLY A 1 172 ? -20.036 -22.025 8.738 1.00 41.34 172 GLY A O 1
ATOM 1423 N N . HIS A 1 173 ? -18.382 -20.569 9.102 1.00 42.59 173 HIS A N 1
ATOM 1424 C CA . HIS A 1 173 ? -18.151 -20.995 10.493 1.00 42.59 173 HIS A CA 1
ATOM 1425 C C . HIS A 1 173 ? -19.113 -20.350 11.508 1.00 42.59 173 HIS A C 1
ATOM 1427 O O . HIS A 1 173 ? -19.181 -20.792 12.647 1.00 42.59 173 HIS A O 1
ATOM 1433 N N . LEU A 1 174 ? -19.873 -19.327 11.100 1.00 45.00 174 LEU A N 1
ATOM 1434 C CA . LEU A 1 174 ? -20.922 -18.693 11.913 1.00 45.00 174 LEU A CA 1
ATOM 1435 C C . LEU A 1 174 ? -22.305 -19.351 11.725 1.00 45.00 174 LEU A C 1
ATOM 1437 O O . LEU A 1 174 ? -23.255 -18.933 12.376 1.00 45.00 174 LEU A O 1
ATOM 1441 N N . ALA A 1 175 ? -22.425 -20.351 10.842 1.00 41.16 175 ALA A N 1
ATOM 1442 C CA . ALA A 1 175 ? -23.689 -21.018 10.507 1.00 41.16 175 ALA A CA 1
ATOM 1443 C C . ALA A 1 175 ? -23.887 -22.390 11.190 1.00 41.16 175 ALA A C 1
ATOM 1445 O O . ALA A 1 175 ? -24.925 -23.015 11.009 1.00 41.16 175 ALA A O 1
ATOM 1446 N N . HIS A 1 176 ? -22.918 -22.858 11.984 1.00 38.38 176 HIS A N 1
ATOM 1447 C CA . HIS A 1 176 ? -22.997 -24.128 12.716 1.00 38.38 176 HIS A CA 1
ATOM 1448 C C . HIS A 1 176 ? -22.621 -23.911 14.184 1.00 38.38 176 HIS A C 1
ATOM 1450 O O . HIS A 1 176 ? -21.533 -24.253 14.636 1.00 38.38 176 HIS A O 1
ATOM 1456 N N . THR A 1 177 ? -23.496 -23.229 14.913 1.00 42.22 177 THR A N 1
ATOM 1457 C CA . THR A 1 177 ? -23.549 -23.237 16.383 1.00 42.22 177 THR A CA 1
ATOM 1458 C C . THR A 1 177 ? -24.942 -22.754 16.772 1.00 42.22 177 THR A C 1
ATOM 1460 O O . THR A 1 177 ? -25.173 -21.607 17.146 1.00 42.22 177 THR A O 1
ATOM 1463 N N . THR A 1 178 ? -25.910 -23.628 16.546 1.00 38.09 178 THR A N 1
ATOM 1464 C CA . THR A 1 178 ? -27.249 -23.617 17.139 1.00 38.09 178 THR A CA 1
ATOM 1465 C C . THR A 1 178 ? -27.560 -25.071 17.432 1.00 38.09 178 THR A C 1
ATOM 1467 O O . THR A 1 178 ? -28.043 -25.332 18.549 1.00 38.09 178 THR A O 1
#

pLDDT: mean 92.19, std 13.71, range [38.09, 98.75]

Secondary structure (DSSP, 8-state):
-HHHHHHHHHHHHH--HHHHHHHHHHHHHHHHHSTTT-HHHHHHHHHHHHHIIIIIIHHHHHHHHHHHHHHHH-TTTTT-HHHHHHHHHHHHHHHHHHHHHHHHHHH-----S-HHHHHHHHHHHHHHHHHHHHHHHHHHHHHHH---HHHHHHHHHHHHHHHHHHHHHHHHTTSS--